Protein AF-A0A2W1BJ32-F1 (afdb_monomer_lite)

Organism: Helicoverpa armigera (NCBI:txid29058)

pLDDT: mean 81.57, std 15.97, range [34.69, 95.56]

Secondary structure (DSSP, 8-state):
-TTSS-HHHHT-HHHHHHHHHHHHHHHHHHHT---TT---HHHHHHHHHHHHHHHHHHHHHHTT-HHHHHHHHHHHHHHHHHTT--TTHHHHHHHHHHHTTSS-HHHHHHHHH---SSSTTHHHHHHHHHHHHHHH-SSSS----

Structure (mmCIF, N/CA/C/O backbone):
data_AF-A0A2W1BJ32-F1
#
_entry.id   AF-A0A2W1BJ32-F1
#
loop_
_atom_site.group_PDB
_atom_site.id
_atom_site.type_symbol
_atom_site.label_atom_id
_atom_site.label_alt_id
_atom_site.label_comp_id
_atom_site.label_asym_id
_atom_site.label_entity_id
_atom_site.label_seq_id
_atom_site.pdbx_PDB_ins_code
_atom_site.Cartn_x
_atom_site.Cartn_y
_atom_site.Cartn_z
_atom_site.occupancy
_atom_site.B_iso_or_equiv
_atom_site.auth_seq_id
_atom_site.auth_comp_id
_atom_site.auth_asym_id
_atom_site.auth_atom_id
_atom_site.pdbx_PDB_model_num
ATOM 1 N N . MET A 1 1 ? -12.466 14.622 -2.135 1.00 48.47 1 MET A N 1
ATOM 2 C CA . MET A 1 1 ? -13.134 13.329 -1.831 1.00 48.47 1 MET A CA 1
ATOM 3 C C . MET A 1 1 ? -14.075 13.388 -0.623 1.00 48.47 1 MET A C 1
ATOM 5 O O . MET A 1 1 ? -14.931 12.526 -0.499 1.00 48.47 1 MET A O 1
ATOM 9 N N . SER A 1 2 ? -14.006 14.423 0.217 1.00 48.16 2 SER A N 1
ATOM 10 C CA . SER A 1 2 ? -14.811 14.591 1.439 1.00 48.16 2 SER A CA 1
ATOM 11 C C . SER A 1 2 ? -16.313 14.854 1.231 1.00 48.16 2 SER A C 1
ATOM 13 O O . SER A 1 2 ? -17.068 14.706 2.185 1.00 48.16 2 SER A O 1
ATOM 15 N N . ALA A 1 3 ? -16.755 15.210 0.018 1.00 57.78 3 ALA A N 1
ATOM 16 C CA . ALA A 1 3 ? -18.158 15.533 -0.272 1.00 57.78 3 ALA A CA 1
ATOM 17 C C . ALA A 1 3 ? -19.011 14.336 -0.740 1.00 57.78 3 ALA A C 1
ATOM 19 O O . ALA A 1 3 ? -20.232 14.411 -0.674 1.00 57.78 3 ALA A O 1
ATOM 20 N N . ASN A 1 4 ? -18.392 13.235 -1.189 1.00 67.38 4 ASN A N 1
ATOM 21 C CA . ASN A 1 4 ? -19.109 12.161 -1.899 1.00 67.38 4 ASN A CA 1
ATOM 22 C C . ASN A 1 4 ? -19.207 10.841 -1.119 1.00 67.38 4 ASN A C 1
ATOM 24 O O . ASN A 1 4 ? -19.832 9.906 -1.608 1.00 67.38 4 ASN A O 1
ATOM 28 N N . VAL A 1 5 ? -18.574 10.735 0.056 1.00 70.88 5 VAL A N 1
ATOM 29 C CA . VAL A 1 5 ? -18.550 9.494 0.847 1.00 70.88 5 VAL A CA 1
ATOM 30 C C . VAL A 1 5 ? -18.911 9.791 2.300 1.00 70.88 5 VAL A C 1
ATOM 32 O O . VAL A 1 5 ? -18.235 10.579 2.980 1.00 70.88 5 VAL A O 1
ATOM 35 N N . GLU A 1 6 ? -19.966 9.136 2.784 1.00 78.06 6 GLU A N 1
ATOM 36 C CA . GLU A 1 6 ? -20.401 9.230 4.177 1.00 78.06 6 GLU A CA 1
ATOM 37 C C . GLU A 1 6 ? -19.269 8.845 5.153 1.00 78.06 6 GLU A C 1
ATOM 39 O O . GLU A 1 6 ? -18.462 7.959 4.855 1.00 78.06 6 GLU A O 1
ATOM 44 N N . PRO A 1 7 ? -19.174 9.493 6.330 1.00 73.88 7 PRO A N 1
ATOM 45 C CA . PRO A 1 7 ? -18.135 9.196 7.320 1.00 73.88 7 PRO A CA 1
ATOM 46 C C . PRO A 1 7 ? -18.116 7.729 7.775 1.00 73.88 7 PRO A C 1
ATOM 48 O O . PRO A 1 7 ? -17.045 7.166 7.979 1.00 73.88 7 PRO A O 1
ATOM 51 N N . SER A 1 8 ? -19.288 7.097 7.877 1.00 76.06 8 SER A N 1
ATOM 52 C CA . SER A 1 8 ? -19.454 5.685 8.249 1.00 76.06 8 SER A CA 1
ATOM 53 C C . SER A 1 8 ? -18.815 4.728 7.239 1.00 76.06 8 SER A C 1
ATOM 55 O O . SER A 1 8 ? -18.210 3.730 7.618 1.00 76.06 8 SER A O 1
ATOM 57 N N . VAL A 1 9 ? -18.891 5.055 5.947 1.00 76.31 9 VAL A N 1
ATOM 58 C CA . VAL A 1 9 ? -18.287 4.258 4.869 1.00 76.31 9 VAL A CA 1
ATOM 59 C C . VAL A 1 9 ? -16.766 4.413 4.865 1.00 76.31 9 VAL A C 1
ATOM 61 O O . VAL A 1 9 ? -16.053 3.447 4.608 1.00 76.31 9 VAL A O 1
ATOM 64 N N . ARG A 1 10 ? -16.250 5.597 5.221 1.00 74.56 10 ARG A N 1
ATOM 65 C CA . ARG A 1 10 ? -14.801 5.846 5.332 1.00 74.56 10 ARG A CA 1
ATOM 66 C C . ARG A 1 10 ? -14.126 5.031 6.438 1.00 74.56 10 ARG A C 1
ATOM 68 O O . ARG A 1 10 ? -12.946 4.736 6.318 1.00 74.56 10 ARG A O 1
ATOM 75 N N . GLN A 1 11 ? -14.873 4.642 7.469 1.00 79.88 11 GLN A N 1
ATOM 76 C CA . GLN A 1 11 ? -14.391 3.793 8.564 1.00 79.88 11 GLN A CA 1
ATOM 77 C C . GLN A 1 11 ? -14.562 2.290 8.284 1.00 79.88 11 GLN A C 1
ATOM 79 O O . GLN A 1 11 ? -14.287 1.458 9.143 1.00 79.88 11 GLN A O 1
ATOM 84 N N . ASN A 1 12 ? -15.025 1.911 7.091 1.00 86.88 12 ASN A N 1
ATOM 85 C CA . ASN A 1 12 ? -15.187 0.512 6.724 1.00 86.88 12 ASN A CA 1
ATOM 86 C C . ASN A 1 12 ? -13.878 -0.058 6.149 1.00 86.88 12 ASN A C 1
ATOM 88 O O . ASN A 1 12 ? -13.402 0.391 5.105 1.00 86.88 12 ASN A O 1
ATOM 92 N N . ALA A 1 13 ? -13.335 -1.099 6.785 1.00 85.75 13 ALA A N 1
ATOM 93 C CA . ALA A 1 13 ? -12.109 -1.765 6.340 1.00 85.75 13 ALA A CA 1
ATOM 94 C C . ALA A 1 13 ? -12.179 -2.261 4.881 1.00 85.75 13 ALA A C 1
ATOM 96 O O . ALA A 1 13 ? -11.205 -2.124 4.151 1.00 85.75 13 ALA A O 1
ATOM 97 N N . ALA A 1 14 ? -13.331 -2.755 4.413 1.00 86.75 14 ALA A N 1
ATOM 98 C CA . ALA A 1 14 ? -13.499 -3.198 3.027 1.00 86.75 14 ALA A CA 1
ATOM 99 C C . ALA A 1 14 ? -13.432 -2.032 2.028 1.00 86.75 14 ALA A C 1
ATOM 101 O O . ALA A 1 14 ? -12.859 -2.173 0.945 1.00 86.75 14 ALA A O 1
ATOM 102 N N . PHE A 1 15 ? -13.976 -0.865 2.394 1.00 88.38 15 PHE A N 1
ATOM 103 C CA . PHE A 1 15 ? -13.844 0.352 1.592 1.00 88.38 15 PHE A CA 1
ATOM 104 C C . PHE A 1 15 ? -12.380 0.792 1.514 1.00 88.38 15 PHE A C 1
ATOM 106 O O . PHE A 1 15 ? -11.869 1.021 0.419 1.00 88.38 15 PHE A O 1
ATOM 113 N N . VAL A 1 16 ? -11.694 0.847 2.659 1.00 89.94 16 VAL A N 1
ATOM 114 C CA . VAL A 1 16 ? -10.277 1.225 2.728 1.00 89.94 16 VAL A CA 1
ATOM 115 C C . VAL A 1 16 ? -9.411 0.266 1.920 1.00 89.94 16 VAL A C 1
ATOM 117 O O . VAL A 1 16 ? -8.637 0.717 1.079 1.00 89.94 16 VAL A O 1
ATOM 120 N N . SER A 1 17 ? -9.574 -1.046 2.101 1.00 90.19 17 SER A N 1
ATOM 121 C CA . SER A 1 17 ? -8.810 -2.036 1.341 1.00 90.19 17 SER A CA 1
ATOM 122 C C . SER A 1 17 ? -9.050 -1.912 -0.161 1.00 90.19 17 SER A C 1
ATOM 124 O O . SER A 1 17 ? -8.103 -1.992 -0.938 1.00 90.19 17 SER A O 1
ATOM 126 N N . THR A 1 18 ? -10.293 -1.654 -0.579 1.00 91.44 18 THR A N 1
ATOM 127 C CA . THR A 1 18 ? -10.619 -1.439 -1.996 1.00 91.44 18 THR A CA 1
ATOM 128 C C . THR A 1 18 ? -9.955 -0.172 -2.529 1.00 91.44 18 THR A C 1
ATOM 130 O O . THR A 1 18 ? -9.352 -0.200 -3.598 1.00 91.44 18 THR A O 1
ATOM 133 N N . LEU A 1 19 ? -10.016 0.937 -1.788 1.00 92.00 19 LEU A N 1
ATOM 134 C CA . LEU A 1 19 ? -9.396 2.193 -2.201 1.00 92.00 19 LEU A CA 1
ATOM 135 C C . LEU A 1 19 ? -7.874 2.060 -2.314 1.00 92.00 19 LEU A C 1
ATOM 137 O O . LEU A 1 19 ? -7.301 2.485 -3.313 1.00 92.00 19 LEU A O 1
ATOM 141 N N . VAL A 1 20 ? -7.226 1.448 -1.321 1.00 93.25 20 VAL A N 1
ATOM 142 C CA . VAL A 1 20 ? -5.774 1.220 -1.324 1.00 93.25 20 VAL A CA 1
ATOM 143 C C . VAL A 1 20 ? -5.374 0.318 -2.489 1.00 93.25 20 VAL A C 1
ATOM 145 O O . VAL A 1 20 ? -4.411 0.631 -3.184 1.00 93.25 20 VAL A O 1
ATOM 148 N N . ALA A 1 21 ? -6.132 -0.748 -2.764 1.00 92.50 21 ALA A N 1
ATOM 149 C CA . ALA A 1 21 ? -5.884 -1.613 -3.917 1.00 92.50 21 ALA A CA 1
ATOM 150 C C . ALA A 1 21 ? -6.022 -0.857 -5.250 1.00 92.50 21 ALA A C 1
ATOM 152 O O . ALA A 1 21 ? -5.179 -1.012 -6.128 1.00 92.50 21 ALA A O 1
ATOM 153 N N . LEU A 1 22 ? -7.031 0.010 -5.393 1.00 93.81 22 LEU A N 1
ATOM 154 C CA . LEU A 1 22 ? -7.209 0.840 -6.590 1.00 93.81 22 LEU A CA 1
ATOM 155 C C . LEU A 1 22 ? -6.070 1.846 -6.779 1.00 93.81 22 LEU A C 1
ATOM 157 O O . LEU A 1 22 ? -5.603 2.036 -7.901 1.00 93.81 22 LEU A O 1
ATOM 161 N N . VAL A 1 23 ? -5.614 2.484 -5.696 1.00 94.44 23 VAL A N 1
ATOM 162 C CA . VAL A 1 23 ? -4.447 3.375 -5.739 1.00 94.44 23 VAL A CA 1
ATOM 163 C C . VAL A 1 23 ? -3.207 2.585 -6.145 1.00 94.44 23 VAL A C 1
ATOM 165 O O . VAL A 1 23 ? -2.476 3.029 -7.024 1.00 94.44 23 VAL A O 1
ATOM 168 N N . ALA A 1 24 ? -2.992 1.404 -5.565 1.00 93.06 24 ALA A N 1
ATOM 169 C CA . ALA A 1 24 ? -1.838 0.573 -5.878 1.00 93.06 24 ALA A CA 1
ATOM 170 C C . ALA A 1 24 ? -1.831 0.104 -7.341 1.00 93.06 24 ALA A C 1
ATOM 172 O O . ALA A 1 24 ? -0.810 0.221 -8.018 1.00 93.06 24 ALA A O 1
ATOM 173 N N . GLU A 1 25 ? -2.982 -0.328 -7.859 1.00 93.19 25 GLU A N 1
ATOM 174 C CA . GLU A 1 25 ? -3.165 -0.687 -9.267 1.00 93.19 25 GLU A CA 1
ATOM 175 C C . GLU A 1 25 ? -2.888 0.501 -10.193 1.00 93.19 25 GLU A C 1
ATOM 177 O O . GLU A 1 25 ? -2.107 0.394 -11.140 1.00 93.19 25 GLU A O 1
ATOM 182 N N . HIS A 1 26 ? -3.472 1.664 -9.892 1.00 93.94 26 HIS A N 1
ATOM 183 C CA . HIS A 1 26 ? -3.272 2.870 -10.687 1.00 93.94 26 HIS A CA 1
ATOM 184 C C . HIS A 1 26 ? -1.803 3.305 -10.707 1.00 93.94 26 HIS A C 1
ATOM 186 O O . HIS A 1 26 ? -1.256 3.573 -11.776 1.00 93.94 26 HIS A O 1
ATOM 192 N N . VAL A 1 27 ? -1.158 3.351 -9.541 1.00 94.06 27 VAL A N 1
ATOM 193 C CA . VAL A 1 27 ? 0.237 3.778 -9.386 1.00 94.06 27 VAL A CA 1
ATOM 194 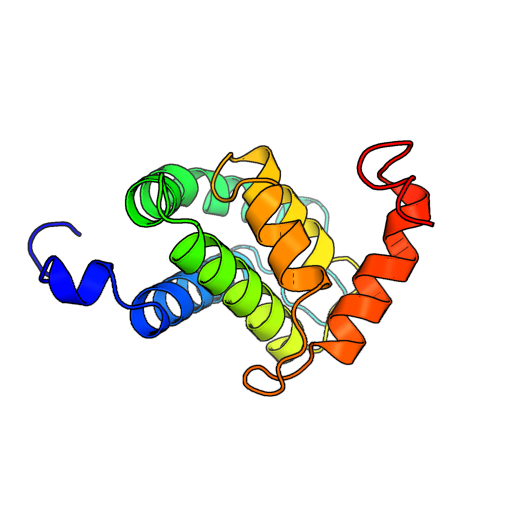C C . VAL A 1 27 ? 1.185 2.808 -10.093 1.00 94.06 27 VAL A C 1
ATOM 196 O O . VAL A 1 27 ? 2.006 3.244 -10.901 1.00 94.06 27 VAL A O 1
ATOM 199 N N . THR A 1 28 ? 1.046 1.497 -9.865 1.00 91.88 28 THR A N 1
ATOM 200 C CA . THR A 1 28 ? 1.879 0.474 -10.519 1.00 91.88 28 THR A CA 1
ATOM 201 C C . THR A 1 28 ? 1.676 0.472 -12.039 1.00 91.88 28 THR A C 1
ATOM 203 O O . THR A 1 28 ? 2.657 0.388 -12.788 1.00 91.88 28 THR A O 1
ATOM 206 N N . GLY A 1 29 ? 0.435 0.623 -12.513 1.00 90.56 29 GLY A N 1
ATOM 207 C CA . GLY A 1 29 ? 0.105 0.701 -13.937 1.00 90.56 29 GLY A CA 1
ATOM 208 C C . GLY A 1 29 ? 0.650 1.963 -14.612 1.00 90.56 29 GLY A C 1
ATOM 209 O O . GLY A 1 29 ? 1.340 1.869 -15.627 1.00 90.56 29 GLY A O 1
ATOM 210 N N . ALA A 1 30 ? 0.415 3.142 -14.029 1.00 91.75 30 ALA A N 1
ATOM 211 C CA . ALA A 1 30 ? 0.880 4.426 -14.564 1.00 91.75 30 ALA A CA 1
ATOM 212 C C . ALA A 1 30 ? 2.414 4.553 -14.553 1.00 91.75 30 ALA A C 1
ATOM 214 O O . ALA A 1 30 ? 3.008 5.161 -15.449 1.00 91.75 30 ALA A O 1
ATOM 215 N N . ALA A 1 31 ? 3.077 3.939 -13.573 1.00 90.56 31 ALA A N 1
ATOM 216 C CA . ALA A 1 31 ? 4.531 3.853 -13.523 1.00 90.56 31 ALA A CA 1
ATOM 217 C C . ALA A 1 31 ? 5.113 2.837 -14.524 1.00 90.56 31 ALA A C 1
ATOM 219 O O . ALA A 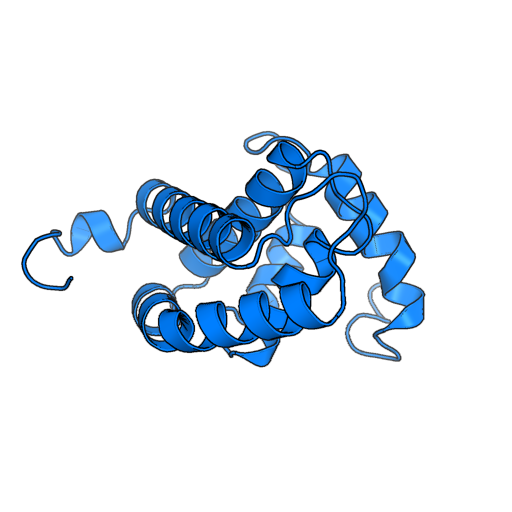1 31 ? 6.290 2.929 -14.878 1.00 90.56 31 ALA A O 1
ATOM 220 N N . GLY A 1 32 ? 4.314 1.877 -14.999 1.00 87.50 32 GLY A N 1
ATOM 221 C CA . GLY A 1 32 ? 4.800 0.733 -15.772 1.00 87.50 32 GLY A CA 1
ATOM 222 C C . GLY A 1 32 ? 5.632 -0.244 -14.930 1.00 87.50 32 GLY A C 1
ATOM 223 O O . GLY A 1 32 ? 6.503 -0.925 -15.464 1.00 87.50 32 GLY A O 1
ATOM 224 N N . ALA A 1 33 ? 5.394 -0.301 -13.615 1.00 85.75 33 ALA A N 1
ATOM 225 C CA . ALA A 1 33 ? 6.187 -1.078 -12.659 1.00 85.75 33 ALA A CA 1
ATOM 226 C C . ALA A 1 33 ? 5.670 -2.517 -12.427 1.00 85.75 33 ALA A C 1
ATOM 228 O O . ALA A 1 33 ? 6.303 -3.286 -11.701 1.00 85.75 33 ALA A O 1
ATOM 229 N N . GLY A 1 34 ? 4.538 -2.892 -13.036 1.00 76.88 34 GLY A N 1
ATOM 230 C CA . GLY A 1 34 ? 3.878 -4.197 -12.853 1.00 76.88 34 GLY A CA 1
ATOM 231 C C . GLY A 1 34 ? 4.311 -5.306 -13.823 1.00 76.88 34 GLY A C 1
ATOM 232 O O . GLY A 1 34 ? 3.789 -6.415 -13.760 1.00 76.88 34 GLY A O 1
ATOM 233 N N . GLY A 1 35 ? 5.234 -5.027 -14.749 1.00 69.69 35 GLY A N 1
ATOM 234 C CA . GLY A 1 35 ? 5.635 -5.976 -15.791 1.00 69.69 35 GLY A CA 1
ATOM 235 C C . GLY A 1 35 ? 6.413 -7.192 -15.266 1.00 69.69 35 GLY A C 1
ATOM 236 O O . GLY A 1 35 ? 7.251 -7.077 -14.372 1.00 69.69 35 GLY A O 1
ATOM 237 N N . ALA A 1 36 ? 6.209 -8.358 -15.893 1.00 61.12 36 ALA A N 1
ATOM 238 C CA . ALA A 1 36 ? 6.886 -9.618 -15.549 1.00 61.12 36 ALA A CA 1
ATOM 239 C C . ALA A 1 36 ? 8.426 -9.570 -15.677 1.00 61.12 36 ALA A C 1
ATOM 241 O O . ALA A 1 36 ? 9.121 -10.379 -15.068 1.00 61.12 36 ALA A O 1
ATOM 242 N N . GLY A 1 37 ? 8.965 -8.610 -16.440 1.00 63.66 37 GLY A N 1
ATOM 243 C CA . GLY A 1 37 ? 10.406 -8.350 -16.560 1.00 63.66 37 GLY A CA 1
ATOM 244 C C . GLY A 1 37 ? 11.019 -7.585 -15.381 1.00 63.66 37 GLY A C 1
ATOM 245 O O . GLY A 1 37 ? 12.221 -7.329 -15.387 1.00 63.66 37 GLY A O 1
ATOM 246 N N . GLY A 1 38 ? 10.214 -7.228 -14.375 1.00 67.31 38 GLY A N 1
ATOM 247 C CA . GLY A 1 38 ? 10.608 -6.314 -13.310 1.00 67.31 38 GLY A CA 1
ATOM 248 C C . GLY A 1 38 ? 10.527 -4.849 -13.747 1.00 67.31 38 GLY A C 1
ATOM 249 O O . GLY A 1 38 ? 10.509 -4.525 -14.933 1.00 67.31 38 GLY A O 1
ATOM 250 N N . ALA A 1 39 ? 10.452 -3.956 -12.764 1.00 80.94 39 ALA A N 1
ATOM 251 C CA . ALA A 1 39 ? 10.431 -2.518 -12.993 1.00 80.94 39 ALA A CA 1
ATOM 252 C C . ALA A 1 39 ? 11.860 -1.983 -13.150 1.00 80.94 39 ALA A C 1
ATOM 254 O O . ALA A 1 39 ? 12.722 -2.249 -12.307 1.00 80.94 39 ALA A O 1
ATOM 255 N N . ASP A 1 40 ? 12.106 -1.209 -14.206 1.00 87.81 40 ASP A N 1
ATOM 256 C CA . ASP A 1 40 ? 13.356 -0.466 -14.335 1.00 87.81 40 ASP A CA 1
ATOM 257 C C . ASP A 1 40 ? 13.421 0.696 -13.327 1.00 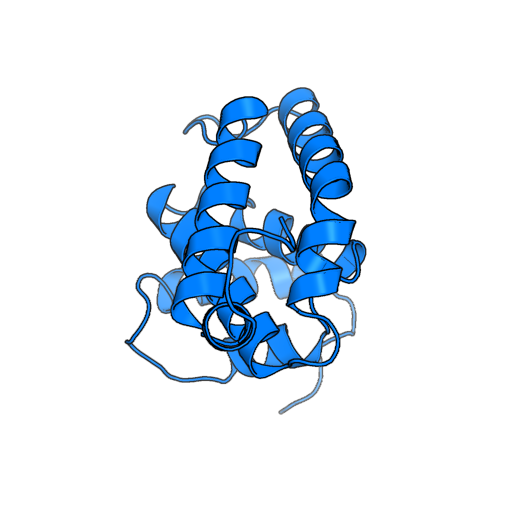87.81 40 ASP A C 1
ATOM 259 O O . ASP A 1 40 ? 12.426 1.086 -12.711 1.00 87.81 40 ASP A O 1
ATOM 263 N N . LYS A 1 41 ? 14.612 1.276 -13.151 1.00 89.06 41 LYS A N 1
ATOM 264 C CA . LYS A 1 41 ? 14.814 2.373 -12.195 1.00 89.06 41 LYS A CA 1
ATOM 265 C C . LYS A 1 41 ? 13.877 3.560 -12.463 1.00 89.06 41 LYS A C 1
ATOM 267 O O . LYS A 1 41 ? 13.373 4.152 -11.517 1.00 89.06 41 LYS A O 1
ATOM 272 N N . ALA A 1 42 ? 13.622 3.902 -13.725 1.00 91.38 42 ALA A N 1
ATOM 273 C CA . ALA A 1 42 ? 12.770 5.036 -14.074 1.00 91.38 42 ALA A CA 1
ATOM 274 C C . ALA A 1 42 ? 11.286 4.766 -13.772 1.00 91.38 42 ALA A C 1
ATOM 276 O O . ALA A 1 42 ? 10.548 5.691 -13.436 1.00 91.38 42 ALA A O 1
ATOM 277 N N . ALA A 1 43 ? 10.832 3.520 -13.895 1.00 91.19 43 ALA A N 1
ATOM 278 C CA . ALA A 1 43 ? 9.512 3.076 -13.468 1.00 91.19 43 ALA A CA 1
ATOM 279 C C . ALA A 1 43 ? 9.386 3.137 -11.942 1.00 91.19 43 ALA A C 1
ATOM 281 O O . ALA A 1 43 ? 8.392 3.649 -11.444 1.00 91.19 43 ALA A O 1
ATOM 282 N N . LEU A 1 44 ? 10.409 2.710 -11.196 1.00 91.38 44 LEU A N 1
ATOM 283 C CA . LEU A 1 44 ? 10.403 2.774 -9.729 1.00 91.38 44 LEU A CA 1
ATOM 284 C C . LEU A 1 44 ? 10.361 4.210 -9.185 1.00 91.38 44 LEU A C 1
ATOM 286 O O . LEU A 1 44 ? 9.612 4.483 -8.250 1.00 91.38 44 LEU A O 1
ATOM 290 N N . GLU A 1 45 ? 11.119 5.137 -9.776 1.00 93.25 45 GLU A N 1
ATOM 291 C CA . GLU A 1 45 ? 11.068 6.554 -9.382 1.00 93.25 45 GLU A CA 1
ATOM 292 C C . GLU A 1 45 ? 9.697 7.178 -9.688 1.00 93.25 45 GLU A C 1
ATOM 294 O O . GLU A 1 45 ? 9.164 7.936 -8.880 1.00 93.25 45 GLU A O 1
ATOM 299 N N . ARG A 1 46 ? 9.080 6.817 -10.824 1.00 93.88 46 ARG A N 1
ATOM 300 C CA . ARG A 1 46 ? 7.710 7.243 -11.152 1.00 93.88 46 ARG A CA 1
ATOM 301 C C . ARG A 1 46 ? 6.679 6.654 -10.192 1.00 93.88 46 ARG A C 1
ATOM 303 O O . ARG A 1 46 ? 5.785 7.377 -9.768 1.00 93.88 46 ARG A O 1
ATOM 310 N N . GLU A 1 47 ? 6.808 5.374 -9.840 1.00 93.88 47 GLU A N 1
ATOM 311 C CA . GLU A 1 47 ? 5.930 4.700 -8.872 1.00 93.88 47 GLU A CA 1
ATOM 312 C C . GLU A 1 47 ? 5.973 5.423 -7.522 1.00 93.88 47 GLU A C 1
ATOM 314 O O . GLU A 1 47 ? 4.930 5.783 -6.975 1.00 93.88 47 GLU A O 1
ATOM 319 N N . LYS A 1 48 ? 7.183 5.726 -7.039 1.00 93.50 48 LYS A N 1
ATOM 320 C CA . LYS A 1 48 ? 7.399 6.480 -5.804 1.00 93.50 48 LYS A CA 1
ATOM 321 C C . LYS A 1 48 ? 6.775 7.878 -5.864 1.00 93.50 48 LYS A C 1
ATOM 323 O O . LYS A 1 48 ? 6.016 8.227 -4.967 1.00 93.50 48 LYS A O 1
ATOM 328 N N . ALA A 1 49 ? 7.051 8.652 -6.916 1.00 95.06 49 ALA A N 1
ATOM 329 C CA . ALA A 1 49 ? 6.545 10.021 -7.050 1.00 95.06 49 ALA A CA 1
ATOM 330 C C . ALA A 1 49 ? 5.007 10.082 -7.119 1.00 95.06 49 ALA A C 1
ATOM 332 O O . ALA A 1 49 ? 4.384 10.976 -6.548 1.00 95.06 49 ALA A O 1
ATOM 333 N N . LEU A 1 50 ? 4.378 9.118 -7.800 1.00 95.56 50 LEU A N 1
ATOM 334 C CA . LEU A 1 50 ? 2.919 9.007 -7.828 1.00 95.56 50 LEU A CA 1
ATOM 335 C C . LEU A 1 50 ? 2.367 8.688 -6.438 1.00 95.56 50 LEU A C 1
ATOM 337 O O . LEU A 1 50 ? 1.399 9.309 -6.008 1.00 95.56 50 LEU A O 1
ATOM 341 N N . LEU A 1 51 ? 2.985 7.753 -5.717 1.00 94.44 51 LEU A N 1
ATOM 342 C CA . LEU A 1 51 ? 2.534 7.395 -4.378 1.00 94.44 51 LEU A CA 1
ATOM 343 C C . LEU A 1 51 ? 2.726 8.533 -3.368 1.00 94.44 51 LEU A C 1
ATOM 345 O O . LEU A 1 51 ? 1.840 8.754 -2.550 1.00 94.44 51 LEU A O 1
ATOM 349 N N . GLU A 1 52 ? 3.810 9.304 -3.467 1.00 95.19 52 GLU A N 1
ATOM 350 C CA . GLU A 1 52 ? 4.015 10.537 -2.691 1.00 95.19 52 GLU A CA 1
ATOM 351 C C . GLU A 1 52 ? 2.871 11.540 -2.900 1.00 95.19 52 GLU A C 1
ATOM 353 O O . GLU A 1 52 ? 2.412 12.160 -1.942 1.00 95.19 52 GLU A O 1
ATOM 358 N N . ALA A 1 53 ? 2.340 11.653 -4.122 1.00 95.38 53 ALA A N 1
ATOM 359 C CA . ALA A 1 53 ? 1.188 12.510 -4.402 1.00 95.38 53 ALA A CA 1
ATOM 360 C C . ALA A 1 53 ? -0.119 11.995 -3.765 1.00 95.38 53 ALA A C 1
ATOM 362 O O . ALA A 1 53 ? -0.985 12.796 -3.404 1.00 95.38 53 ALA A O 1
ATOM 363 N N . TYR A 1 54 ? -0.270 10.676 -3.600 1.00 93.94 54 TYR A N 1
ATOM 364 C CA . TYR A 1 54 ? -1.423 10.061 -2.930 1.00 93.94 54 TYR A CA 1
ATOM 365 C C . TYR A 1 54 ? -1.256 9.928 -1.410 1.00 93.94 54 TYR A C 1
ATOM 367 O O . TYR A 1 54 ? -2.260 9.758 -0.715 1.00 93.94 54 TYR A O 1
ATOM 375 N N . ALA A 1 55 ? -0.037 10.030 -0.876 1.00 92.81 55 ALA A N 1
ATOM 376 C CA . ALA A 1 55 ? 0.246 9.816 0.541 1.00 92.81 55 ALA A CA 1
ATOM 377 C C . ALA A 1 55 ? -0.615 10.688 1.474 1.00 92.81 55 ALA A C 1
ATOM 379 O O . ALA A 1 55 ? -1.261 10.106 2.341 1.00 92.81 55 ALA A O 1
ATOM 380 N N . PRO A 1 56 ? -0.786 12.013 1.260 1.00 94.00 56 PRO A N 1
ATOM 381 C CA . PRO A 1 56 ? -1.629 12.834 2.136 1.00 94.00 56 PRO A CA 1
ATOM 382 C C . PRO A 1 56 ? -3.082 12.352 2.211 1.00 94.00 56 PRO A C 1
ATOM 384 O O . PRO A 1 56 ? -3.741 12.484 3.240 1.00 94.00 56 PRO A O 1
ATOM 387 N N . LEU A 1 57 ? -3.593 11.782 1.115 1.00 92.44 57 LEU A N 1
ATOM 388 C CA . LEU A 1 57 ? -4.941 11.231 1.064 1.00 92.44 57 LEU A CA 1
ATOM 389 C C . LEU A 1 57 ? -5.053 9.925 1.849 1.00 92.44 57 LEU A C 1
ATOM 391 O O . LEU A 1 57 ? -6.044 9.718 2.548 1.00 92.44 57 LEU A O 1
ATOM 395 N N . LEU A 1 58 ? -4.061 9.046 1.708 1.00 93.00 58 LEU A N 1
ATOM 396 C CA . LEU A 1 58 ? -4.021 7.776 2.425 1.00 93.00 58 LEU A CA 1
ATOM 397 C C . LEU A 1 58 ? -3.823 8.015 3.923 1.00 93.00 58 LEU A C 1
ATOM 399 O O . LEU A 1 58 ? -4.592 7.485 4.717 1.00 93.00 58 LEU A O 1
ATOM 403 N N . THR A 1 59 ? -2.884 8.880 4.309 1.00 92.69 59 THR A N 1
ATOM 404 C CA . THR A 1 59 ? -2.659 9.258 5.708 1.00 92.69 59 THR A CA 1
ATOM 405 C C . THR A 1 59 ? -3.933 9.833 6.323 1.00 92.69 59 THR A C 1
ATOM 407 O O . THR A 1 59 ? -4.394 9.314 7.329 1.00 92.69 59 THR A O 1
ATOM 410 N N . ALA A 1 60 ? -4.611 10.782 5.668 1.00 91.19 60 ALA A N 1
ATOM 411 C CA . ALA A 1 60 ? -5.859 11.352 6.192 1.00 91.19 60 ALA A CA 1
ATOM 412 C C . ALA A 1 60 ? -7.003 10.330 6.386 1.00 91.19 60 ALA A C 1
ATOM 414 O O . ALA A 1 60 ? -7.956 10.602 7.117 1.00 91.19 60 ALA A O 1
ATOM 415 N N . LEU A 1 61 ? -6.955 9.178 5.708 1.00 89.12 61 LEU A N 1
ATOM 416 C CA . LEU A 1 61 ? -7.935 8.100 5.859 1.00 89.12 61 LEU A CA 1
ATOM 417 C C . LEU A 1 61 ? -7.558 7.104 6.967 1.00 89.12 61 LEU A C 1
ATOM 419 O O . LEU A 1 61 ? -8.445 6.490 7.558 1.00 89.12 61 LEU A O 1
ATOM 423 N N . LEU A 1 62 ? -6.260 6.917 7.207 1.00 93.06 62 LEU A N 1
ATOM 424 C CA . LEU A 1 62 ? -5.706 5.840 8.033 1.00 93.06 62 LEU A CA 1
ATOM 425 C C . LEU A 1 62 ? -5.156 6.317 9.386 1.00 93.06 62 LEU A C 1
ATOM 427 O O . LEU A 1 62 ? -4.990 5.510 10.305 1.00 93.06 62 LEU A O 1
ATOM 431 N N . GLU A 1 63 ? -4.855 7.607 9.510 1.00 91.38 63 GLU A N 1
ATOM 432 C CA . GLU A 1 63 ? -4.256 8.215 10.695 1.00 91.38 63 GLU A CA 1
ATOM 433 C C . GLU A 1 63 ? -5.108 7.952 11.945 1.00 91.38 63 GLU A C 1
ATOM 435 O O . GLU A 1 63 ? -6.329 8.141 11.957 1.00 91.38 63 GLU A O 1
ATOM 440 N N . GLY A 1 64 ? -4.462 7.456 13.006 1.00 88.75 64 GLY A N 1
ATOM 441 C CA . GLY A 1 64 ? -5.120 7.126 14.272 1.00 88.75 64 GLY A CA 1
ATOM 442 C C . GLY A 1 64 ? -6.092 5.939 14.211 1.00 88.75 64 GLY A C 1
ATOM 443 O O . GLY A 1 64 ? -6.847 5.726 15.160 1.00 88.75 64 GLY A O 1
ATOM 444 N N . GLN A 1 65 ? -6.105 5.162 13.120 1.00 92.75 65 GLN A N 1
ATOM 445 C CA . GLN A 1 65 ? -6.994 4.011 12.931 1.00 92.75 65 GLN A CA 1
ATOM 446 C C . GLN A 1 65 ? -6.200 2.721 12.637 1.00 92.75 65 GLN A C 1
ATOM 448 O O . GLN A 1 65 ? -6.142 2.273 11.488 1.00 92.75 65 GLN A O 1
ATOM 453 N N . PRO A 1 66 ? -5.650 2.040 13.665 1.00 90.88 66 PRO A N 1
ATOM 454 C CA . PRO A 1 66 ? -4.779 0.871 13.479 1.00 90.88 66 PRO A CA 1
ATOM 455 C C . PRO A 1 66 ? -5.419 -0.275 12.683 1.00 90.88 66 PRO A C 1
ATOM 457 O O . PRO A 1 66 ? -4.757 -0.982 11.928 1.00 90.88 66 PRO A O 1
ATOM 460 N N . HIS A 1 67 ? -6.733 -0.462 12.823 1.00 91.88 67 HIS A N 1
ATOM 461 C CA . HIS A 1 67 ? -7.464 -1.493 12.086 1.00 91.88 67 HIS A CA 1
ATOM 462 C C . HIS A 1 67 ? -7.581 -1.179 10.582 1.00 91.88 67 HIS A C 1
ATOM 464 O O . HIS A 1 67 ? -7.571 -2.103 9.769 1.00 91.88 67 HIS A O 1
ATOM 470 N N . LEU A 1 68 ? -7.649 0.103 10.201 1.00 93.56 68 LEU A N 1
ATOM 471 C CA . LEU A 1 68 ? -7.662 0.530 8.799 1.00 93.56 68 LEU A CA 1
ATOM 472 C C . LEU A 1 68 ? -6.259 0.475 8.194 1.00 93.56 68 LEU A C 1
ATOM 474 O O . LEU A 1 68 ? -6.114 0.052 7.051 1.00 93.56 68 LEU A O 1
ATOM 478 N N . GLN A 1 69 ? -5.225 0.826 8.966 1.00 93.81 69 GLN A N 1
ATOM 479 C CA . GLN A 1 69 ? -3.831 0.649 8.548 1.00 93.81 69 GLN A CA 1
ATOM 480 C C . GLN A 1 69 ? -3.528 -0.830 8.266 1.00 93.81 69 GLN A C 1
ATOM 482 O O . GLN A 1 69 ? -3.006 -1.168 7.207 1.00 93.81 69 GLN A O 1
ATOM 487 N N . LEU A 1 70 ? -3.960 -1.741 9.146 1.00 92.38 70 LEU A N 1
ATOM 488 C CA . LEU A 1 70 ? -3.857 -3.185 8.908 1.00 92.38 70 LEU A CA 1
ATOM 489 C C . LEU A 1 70 ? -4.594 -3.614 7.623 1.00 92.38 70 LEU A C 1
ATOM 491 O O . LEU A 1 70 ? -4.059 -4.382 6.821 1.00 92.38 70 LEU A O 1
ATOM 495 N N . ALA A 1 71 ? -5.800 -3.089 7.390 1.00 92.88 71 ALA A N 1
ATOM 496 C CA . ALA A 1 71 ? -6.565 -3.342 6.168 1.00 92.88 71 ALA A CA 1
ATOM 497 C C . ALA A 1 71 ? -5.849 -2.830 4.898 1.00 92.88 71 ALA A C 1
ATOM 499 O O . ALA A 1 71 ? -5.941 -3.463 3.841 1.00 92.88 71 ALA A O 1
ATOM 500 N N . ALA A 1 72 ? -5.103 -1.725 4.996 1.00 93.81 72 ALA A N 1
ATOM 501 C CA . ALA A 1 72 ? -4.266 -1.197 3.920 1.00 93.81 72 ALA A CA 1
ATOM 502 C C . ALA A 1 72 ? -3.052 -2.099 3.636 1.00 93.81 72 ALA A C 1
ATOM 504 O O . ALA A 1 72 ? -2.766 -2.395 2.474 1.00 93.81 72 ALA A O 1
ATOM 505 N N . VAL A 1 73 ? -2.384 -2.612 4.676 1.00 93.56 73 VAL A N 1
ATOM 506 C CA . VAL A 1 73 ? -1.281 -3.580 4.526 1.00 93.56 73 VAL A CA 1
ATOM 507 C C . VAL A 1 73 ? -1.773 -4.859 3.833 1.00 93.56 73 VAL A C 1
ATOM 509 O O . VAL A 1 73 ? -1.132 -5.345 2.895 1.00 93.56 73 VAL A O 1
ATOM 512 N N . TYR A 1 74 ? -2.953 -5.369 4.208 1.00 92.56 74 TYR A N 1
ATOM 513 C CA . TYR A 1 74 ? -3.581 -6.497 3.511 1.00 92.56 74 TYR A CA 1
ATOM 514 C C . TYR A 1 74 ? -3.926 -6.185 2.052 1.00 92.56 74 TYR A C 1
ATOM 516 O O . TYR A 1 74 ? -3.715 -7.032 1.183 1.00 92.56 74 TYR A O 1
ATOM 524 N N . ALA A 1 75 ? -4.406 -4.979 1.750 1.00 93.56 75 ALA A N 1
ATOM 525 C CA . ALA A 1 75 ? -4.688 -4.579 0.373 1.00 93.56 75 ALA A CA 1
ATOM 526 C C . ALA A 1 75 ? -3.426 -4.601 -0.502 1.00 93.56 75 ALA A C 1
ATOM 528 O O . ALA A 1 75 ? -3.462 -5.109 -1.622 1.00 93.56 75 ALA A O 1
ATOM 529 N N . VAL A 1 76 ? -2.287 -4.145 0.027 1.00 93.12 76 VAL A N 1
ATOM 530 C CA . VAL A 1 76 ? -0.991 -4.231 -0.664 1.00 93.12 76 VAL A CA 1
ATOM 531 C C . VAL A 1 76 ? -0.528 -5.680 -0.847 1.00 93.12 76 VAL A C 1
ATOM 533 O O . VAL A 1 76 ? -0.017 -6.031 -1.912 1.00 93.12 76 VAL A O 1
ATOM 536 N N . GLN A 1 77 ? -0.732 -6.552 0.147 1.00 91.31 77 GLN A N 1
ATOM 537 C CA . GLN A 1 77 ? -0.466 -7.987 -0.008 1.00 91.31 77 GLN A CA 1
ATOM 538 C C . GLN A 1 77 ? -1.260 -8.572 -1.181 1.00 91.31 77 GLN A C 1
ATOM 540 O O . GLN A 1 77 ? -0.700 -9.304 -2.000 1.00 91.31 77 GLN A O 1
ATOM 545 N N . VAL A 1 78 ? -2.557 -8.264 -1.248 1.00 91.44 78 VAL A N 1
ATOM 546 C CA . VAL A 1 78 ? -3.451 -8.743 -2.304 1.00 91.44 78 VAL A CA 1
ATOM 547 C C . VAL A 1 78 ? -3.035 -8.171 -3.662 1.00 91.44 78 VAL A C 1
ATOM 549 O O . VAL A 1 78 ? -2.961 -8.923 -4.631 1.00 91.44 78 VAL A O 1
ATOM 552 N N . HIS A 1 79 ? -2.656 -6.891 -3.734 1.00 91.88 79 HIS A N 1
ATOM 553 C CA . HIS A 1 79 ? -2.097 -6.264 -4.942 1.00 91.88 79 HIS A CA 1
ATOM 554 C C . HIS A 1 79 ? -0.865 -7.010 -5.471 1.00 91.88 79 HIS A C 1
ATOM 556 O O . HIS A 1 79 ? -0.791 -7.377 -6.647 1.00 91.88 79 HIS A O 1
ATOM 562 N N . ALA A 1 80 ? 0.084 -7.311 -4.583 1.00 89.81 80 ALA A N 1
ATOM 563 C CA . ALA A 1 80 ? 1.271 -8.076 -4.943 1.00 89.81 80 ALA A CA 1
ATOM 564 C C . ALA A 1 80 ? 0.918 -9.512 -5.375 1.00 89.81 80 ALA A C 1
ATOM 566 O O . ALA A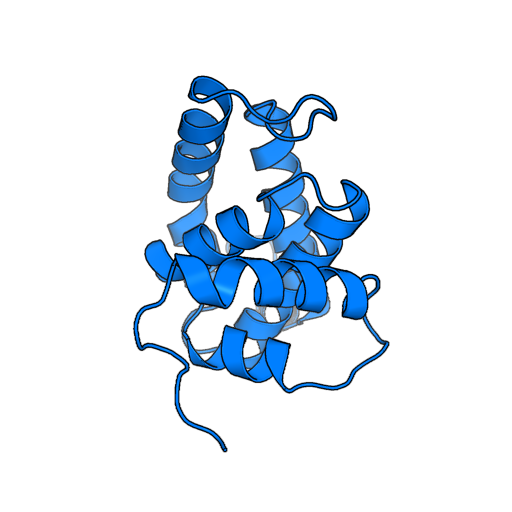 1 80 ? 1.487 -10.009 -6.346 1.00 89.81 80 ALA A O 1
ATOM 567 N N . HIS A 1 81 ? -0.055 -10.158 -4.725 1.00 88.62 81 HIS A N 1
ATOM 568 C CA . HIS A 1 81 ? -0.568 -11.471 -5.131 1.00 88.62 81 HIS A CA 1
ATOM 569 C C . HIS A 1 81 ? -1.188 -11.448 -6.540 1.00 88.62 81 HIS A C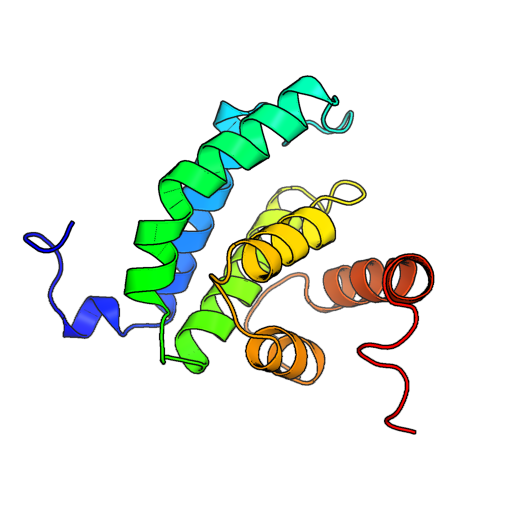 1
ATOM 571 O O . HIS A 1 81 ? -0.929 -12.350 -7.343 1.00 88.62 81 HIS A O 1
ATOM 577 N N . HIS A 1 82 ? -1.961 -10.408 -6.880 1.00 88.94 82 HIS A N 1
ATOM 578 C CA . HIS A 1 82 ? -2.512 -10.218 -8.229 1.00 88.94 82 HIS A CA 1
ATOM 579 C C . HIS A 1 82 ? -1.412 -10.127 -9.291 1.00 88.94 82 HIS A C 1
ATOM 581 O O . HIS A 1 82 ? -1.547 -10.711 -10.366 1.00 88.94 82 HIS A O 1
ATOM 587 N N . HIS A 1 83 ? -0.286 -9.506 -8.947 1.00 86.44 83 HIS A N 1
ATOM 588 C CA . HIS A 1 83 ? 0.900 -9.411 -9.798 1.00 86.44 83 HIS A CA 1
ATOM 589 C C . HIS A 1 83 ? 1.821 -10.643 -9.737 1.00 86.44 83 HIS A C 1
ATOM 591 O O . HIS A 1 83 ? 2.899 -10.624 -10.329 1.00 86.44 83 HIS A O 1
ATOM 597 N N . ARG A 1 84 ? 1.419 -11.727 -9.051 1.00 85.06 84 ARG A N 1
ATOM 598 C CA . ARG A 1 84 ? 2.227 -12.951 -8.844 1.00 85.06 84 ARG A CA 1
ATOM 599 C C . ARG A 1 84 ? 3.543 -12.700 -8.101 1.00 85.06 84 ARG A C 1
ATOM 601 O O . ARG A 1 84 ? 4.550 -13.350 -8.365 1.00 85.06 84 ARG A O 1
ATOM 608 N N . TYR A 1 85 ? 3.521 -11.747 -7.176 1.00 81.06 85 TYR A N 1
ATOM 609 C CA . TYR A 1 85 ? 4.643 -11.322 -6.348 1.00 81.06 85 TYR A CA 1
ATOM 610 C C . TYR A 1 85 ? 5.966 -11.113 -7.113 1.00 81.06 85 TYR A C 1
ATOM 612 O O . TYR A 1 85 ? 6.949 -11.824 -6.858 1.00 81.06 85 TYR A O 1
ATOM 620 N N . PRO A 1 86 ? 6.041 -10.110 -8.010 1.00 82.69 86 PRO A N 1
ATOM 621 C CA . PRO A 1 86 ? 7.287 -9.746 -8.671 1.00 82.69 86 PRO A CA 1
ATOM 622 C C . PRO A 1 86 ? 8.362 -9.445 -7.626 1.00 82.69 86 PRO A C 1
ATOM 624 O O . PRO A 1 86 ? 8.082 -8.850 -6.579 1.00 82.69 86 PRO A O 1
ATOM 627 N N . LYS A 1 87 ? 9.607 -9.844 -7.907 1.00 80.38 87 LYS A N 1
ATOM 628 C CA . LYS A 1 87 ? 10.708 -9.740 -6.943 1.00 80.38 87 LYS A CA 1
ATOM 629 C C . LYS A 1 87 ? 10.825 -8.312 -6.398 1.00 80.38 87 LYS A C 1
ATOM 631 O O . LYS A 1 87 ? 11.076 -7.368 -7.142 1.00 80.38 87 LYS A O 1
ATOM 636 N N . GLY A 1 88 ? 10.662 -8.173 -5.084 1.00 83.12 88 GLY A N 1
ATOM 637 C CA . GLY A 1 88 ? 10.805 -6.902 -4.374 1.00 83.12 88 GLY A CA 1
ATOM 638 C C . GLY A 1 88 ? 9.594 -5.967 -4.436 1.00 83.12 88 GLY A C 1
ATOM 639 O O . GLY A 1 88 ? 9.645 -4.926 -3.793 1.00 83.12 88 GLY A O 1
ATOM 640 N N . MET A 1 89 ? 8.506 -6.307 -5.139 1.00 88.19 89 MET A N 1
ATOM 641 C CA . MET A 1 89 ? 7.312 -5.452 -5.216 1.00 88.19 89 MET A CA 1
ATOM 642 C C . MET A 1 89 ? 6.628 -5.302 -3.855 1.00 88.19 89 MET A C 1
ATOM 644 O O . MET A 1 89 ? 6.418 -4.180 -3.408 1.00 88.19 89 MET A O 1
ATOM 648 N N . LEU A 1 90 ? 6.332 -6.414 -3.171 1.00 88.75 90 LEU A N 1
ATOM 649 C CA . LEU A 1 90 ? 5.659 -6.383 -1.867 1.00 88.75 90 LEU A CA 1
ATOM 650 C C . LEU A 1 90 ? 6.449 -5.556 -0.845 1.00 88.75 90 LEU A C 1
ATOM 652 O O . LEU A 1 90 ? 5.904 -4.659 -0.210 1.00 88.75 90 LEU A O 1
ATOM 656 N N . LEU A 1 91 ? 7.749 -5.836 -0.726 1.00 87.50 91 LEU A N 1
ATOM 657 C CA . LEU A 1 91 ? 8.615 -5.120 0.204 1.00 87.50 91 LEU A CA 1
ATOM 658 C C . LEU A 1 91 ? 8.715 -3.636 -0.142 1.00 87.50 91 LEU A C 1
ATOM 660 O O . LEU A 1 91 ? 8.636 -2.802 0.750 1.00 87.50 91 LEU A O 1
ATOM 664 N N . ARG A 1 92 ? 8.872 -3.301 -1.426 1.00 90.00 92 ARG A N 1
ATOM 665 C CA . ARG A 1 92 ? 8.936 -1.912 -1.880 1.00 90.00 92 ARG A CA 1
ATOM 666 C C . ARG A 1 92 ? 7.671 -1.146 -1.496 1.00 90.00 92 ARG A C 1
ATOM 668 O O . ARG A 1 92 ? 7.776 -0.053 -0.953 1.00 90.00 92 ARG A O 1
ATOM 675 N N . TRP A 1 93 ? 6.501 -1.748 -1.694 1.00 92.25 93 TRP A N 1
ATOM 676 C CA . TRP A 1 93 ? 5.232 -1.159 -1.274 1.00 92.25 93 TRP A CA 1
ATOM 677 C C . TRP A 1 93 ? 5.114 -1.017 0.249 1.00 92.25 93 TRP A C 1
ATOM 679 O O . TRP A 1 93 ? 4.673 0.028 0.721 1.00 92.25 93 TRP A O 1
ATOM 689 N N . PHE A 1 94 ? 5.556 -2.006 1.030 1.00 92.12 94 PHE A N 1
ATOM 690 C CA . PHE A 1 94 ? 5.602 -1.885 2.494 1.00 92.12 94 PHE A CA 1
ATOM 691 C C . PHE A 1 94 ? 6.527 -0.749 2.941 1.00 92.12 94 PHE A C 1
ATOM 693 O O . PHE A 1 94 ? 6.145 0.054 3.788 1.00 92.12 94 PHE A O 1
ATOM 700 N N . MET A 1 95 ? 7.708 -0.628 2.325 1.00 90.62 95 MET A N 1
ATOM 701 C CA . MET A 1 95 ? 8.633 0.473 2.591 1.00 90.62 95 MET A CA 1
ATOM 702 C C . MET A 1 95 ? 8.031 1.827 2.231 1.00 90.62 95 MET A C 1
ATOM 704 O O . MET A 1 95 ? 8.281 2.792 2.941 1.00 90.62 95 MET A O 1
ATOM 708 N N . TYR A 1 96 ? 7.241 1.925 1.161 1.00 91.94 96 TYR A N 1
ATOM 709 C CA . TYR A 1 96 ? 6.552 3.171 0.849 1.00 91.94 96 TYR A CA 1
ATOM 710 C C . TYR A 1 96 ? 5.519 3.539 1.911 1.00 91.94 96 TYR A C 1
ATOM 712 O O . TYR A 1 96 ? 5.533 4.672 2.380 1.00 91.94 96 TYR A O 1
ATOM 720 N N . LEU A 1 97 ? 4.664 2.596 2.319 1.00 91.94 97 LEU A N 1
ATOM 721 C CA . LEU A 1 97 ? 3.661 2.851 3.357 1.00 91.94 97 LEU A CA 1
ATOM 722 C C . LEU A 1 97 ? 4.299 3.264 4.691 1.00 91.94 97 LEU A C 1
ATOM 724 O O . LEU A 1 97 ? 3.760 4.129 5.374 1.00 91.94 97 LEU A O 1
ATOM 728 N N . TYR A 1 98 ? 5.446 2.675 5.033 1.00 91.31 98 TYR A N 1
ATOM 729 C CA . TYR A 1 98 ? 6.199 3.013 6.239 1.00 91.31 98 TYR A CA 1
ATOM 730 C C . TYR A 1 98 ? 6.916 4.370 6.124 1.00 91.31 98 TYR A C 1
ATOM 732 O O . TYR A 1 98 ? 6.709 5.252 6.949 1.00 91.31 98 TYR A O 1
ATOM 740 N N . ASN A 1 99 ? 7.726 4.578 5.078 1.00 89.94 99 ASN A N 1
ATOM 741 C CA . ASN A 1 99 ? 8.547 5.788 4.923 1.00 89.94 99 ASN A CA 1
ATOM 742 C C . ASN A 1 99 ? 7.723 7.058 4.680 1.00 89.94 99 ASN A C 1
ATOM 744 O O . ASN A 1 99 ? 8.198 8.150 4.970 1.00 89.94 99 ASN A O 1
ATOM 748 N N . LEU A 1 100 ? 6.533 6.921 4.090 1.00 91.44 100 LEU A N 1
ATOM 749 C CA . LEU A 1 100 ? 5.599 8.027 3.873 1.00 91.44 100 LEU A CA 1
ATOM 750 C C . LEU A 1 100 ? 4.643 8.221 5.058 1.00 91.44 100 LEU A C 1
ATOM 752 O O . LEU A 1 100 ? 3.691 8.985 4.933 1.00 91.44 100 LEU A O 1
ATOM 756 N N . GLU A 1 101 ? 4.870 7.510 6.169 1.00 92.06 101 GLU A N 1
ATOM 757 C CA . GLU A 1 101 ? 4.076 7.604 7.401 1.00 92.06 101 GLU A CA 1
ATOM 758 C C . GLU A 1 101 ? 2.572 7.360 7.156 1.00 92.06 101 GLU A C 1
ATOM 760 O O . GLU A 1 101 ? 1.697 7.947 7.788 1.00 92.06 101 GLU A O 1
ATOM 765 N N . VAL A 1 102 ? 2.255 6.483 6.197 1.00 92.81 102 VAL A N 1
ATOM 766 C CA . VAL A 1 102 ? 0.876 6.092 5.867 1.00 92.81 102 VAL A CA 1
ATOM 767 C C . VAL A 1 102 ? 0.384 4.999 6.817 1.00 92.81 102 VAL A C 1
ATOM 769 O O . VAL A 1 102 ? -0.801 4.943 7.145 1.00 92.81 102 VAL A O 1
ATOM 772 N N . CYS A 1 103 ? 1.280 4.101 7.231 1.00 92.56 103 CYS A N 1
ATOM 773 C CA . CYS A 1 103 ? 1.012 3.049 8.208 1.00 92.56 103 CYS A CA 1
ATOM 774 C C . CYS A 1 103 ? 2.117 3.025 9.264 1.00 92.56 103 CYS A C 1
ATOM 776 O O . CYS A 1 103 ? 3.300 3.096 8.933 1.00 92.56 103 CYS A O 1
ATOM 778 N N . GLU A 1 104 ? 1.722 2.863 10.521 1.00 90.25 104 GLU A N 1
ATOM 779 C CA . GLU A 1 104 ? 2.632 2.727 11.651 1.00 90.25 104 GLU A CA 1
ATOM 780 C C . GLU A 1 104 ? 3.226 1.315 11.720 1.00 90.25 104 GLU A C 1
ATOM 782 O O . GLU A 1 104 ? 2.688 0.354 11.161 1.00 90.25 104 GLU A O 1
ATOM 787 N N . GLU A 1 105 ? 4.329 1.171 12.456 1.00 87.62 105 GLU A N 1
ATOM 788 C CA . GLU A 1 105 ? 5.019 -0.109 12.652 1.00 87.62 105 GLU A CA 1
ATOM 789 C C . GLU A 1 105 ? 4.088 -1.214 13.187 1.00 87.62 105 GLU A C 1
ATOM 791 O O . GLU A 1 105 ? 4.131 -2.353 12.709 1.00 87.62 105 GLU A O 1
ATOM 796 N N . ASP A 1 106 ? 3.187 -0.861 14.112 1.00 87.75 106 ASP A N 1
ATOM 797 C CA . ASP A 1 106 ? 2.221 -1.784 14.722 1.00 87.75 106 ASP A CA 1
ATOM 798 C C . ASP A 1 106 ? 1.323 -2.470 13.678 1.00 87.75 106 ASP A C 1
ATOM 800 O O . ASP A 1 106 ? 1.010 -3.656 13.795 1.00 87.75 106 ASP A O 1
ATOM 804 N N . ALA A 1 107 ? 0.962 -1.778 12.592 1.00 90.06 107 ALA A N 1
ATOM 805 C CA . ALA A 1 107 ? 0.151 -2.367 11.528 1.00 90.06 107 ALA A CA 1
ATOM 806 C C . ALA A 1 107 ? 0.884 -3.517 10.814 1.00 90.06 107 ALA A C 1
ATOM 808 O O . ALA A 1 107 ? 0.276 -4.547 10.506 1.00 90.06 107 ALA A O 1
ATOM 809 N N . PHE A 1 108 ? 2.194 -3.378 10.586 1.00 88.12 108 PHE A N 1
ATOM 810 C CA . PHE A 1 108 ? 3.019 -4.413 9.955 1.00 88.12 108 PHE A CA 1
ATOM 811 C C . PHE A 1 108 ? 3.289 -5.589 10.898 1.00 88.12 108 PHE A C 1
ATOM 813 O O . PHE A 1 108 ? 3.261 -6.744 10.462 1.00 88.12 108 PHE A O 1
ATOM 820 N N . LEU A 1 109 ? 3.509 -5.307 12.185 1.00 86.31 109 LEU A N 1
ATOM 821 C CA . LEU A 1 109 ? 3.619 -6.317 13.240 1.00 86.31 109 LEU A CA 1
ATOM 822 C C . LEU A 1 109 ? 2.362 -7.175 13.321 1.00 86.31 109 LEU A C 1
ATOM 824 O O . LEU A 1 109 ? 2.423 -8.395 13.166 1.00 86.31 109 LEU A O 1
ATOM 828 N N . ARG A 1 110 ? 1.207 -6.523 13.463 1.00 87.50 110 ARG A N 1
ATOM 829 C CA . ARG A 1 110 ? -0.087 -7.199 13.526 1.00 87.50 110 ARG A CA 1
ATOM 830 C C . ARG A 1 110 ? -0.359 -7.992 12.261 1.00 87.50 110 ARG A C 1
ATOM 832 O O . ARG A 1 110 ? -0.773 -9.137 12.355 1.00 87.50 110 ARG A O 1
ATOM 839 N N . TRP A 1 111 ? -0.070 -7.443 11.081 1.00 90.31 111 TRP A N 1
ATOM 840 C CA . TRP A 1 111 ? -0.193 -8.186 9.825 1.00 90.31 111 TRP A CA 1
ATOM 841 C C . TRP A 1 111 ? 0.641 -9.476 9.822 1.00 90.31 111 TRP A C 1
ATOM 843 O O . TRP A 1 111 ? 0.160 -10.521 9.369 1.00 90.31 111 TRP A O 1
ATOM 853 N N . ARG A 1 112 ? 1.874 -9.421 10.343 1.00 84.44 112 ARG A N 1
ATOM 854 C CA . ARG A 1 112 ? 2.796 -10.562 10.407 1.00 84.44 112 ARG A CA 1
ATOM 855 C C . ARG A 1 112 ? 2.328 -11.639 11.386 1.00 84.44 112 ARG A C 1
ATOM 857 O O . ARG A 1 112 ? 2.468 -12.821 11.075 1.00 84.44 112 ARG A O 1
ATOM 864 N N . GLU A 1 113 ? 1.845 -11.234 12.556 1.00 84.12 113 GLU A N 1
ATOM 865 C CA . GLU A 1 113 ? 1.430 -12.134 13.641 1.00 84.12 113 GLU A CA 1
ATOM 866 C C . GLU A 1 113 ? 0.029 -12.708 13.447 1.00 84.12 113 GLU A C 1
ATOM 868 O O . GLU A 1 113 ? -0.249 -13.822 13.888 1.00 84.12 113 GLU A O 1
ATOM 873 N N . ASP A 1 114 ? -0.846 -11.959 12.779 1.00 83.44 114 ASP A N 1
ATOM 874 C CA . ASP A 1 114 ? -2.220 -12.367 12.536 1.00 83.44 114 ASP A CA 1
ATOM 875 C C . ASP A 1 114 ? -2.251 -13.678 11.731 1.00 83.44 114 ASP A C 1
ATOM 877 O O . ASP A 1 114 ? -1.487 -13.880 10.784 1.00 83.44 114 ASP A O 1
ATOM 881 N N . VAL A 1 115 ? -3.147 -14.594 12.076 1.00 76.81 115 VAL A N 1
ATOM 882 C CA . VAL A 1 115 ? -3.325 -15.862 11.362 1.00 76.81 115 VAL A CA 1
ATOM 883 C C . VAL A 1 115 ? -4.746 -15.866 10.836 1.00 76.81 115 VAL A C 1
ATOM 885 O O . VAL A 1 115 ? -5.689 -16.221 11.534 1.00 76.81 115 VAL A O 1
ATOM 888 N N . THR A 1 116 ? -4.888 -15.428 9.590 1.00 78.19 116 THR A N 1
ATOM 889 C CA . THR A 1 116 ? -6.174 -15.318 8.906 1.00 78.19 116 THR A CA 1
ATOM 890 C C . THR A 1 116 ? -6.053 -15.834 7.478 1.00 78.19 116 THR A C 1
ATOM 892 O O . THR A 1 116 ? -5.044 -15.613 6.802 1.00 78.19 116 THR A O 1
ATOM 895 N N . ASP A 1 117 ? -7.092 -16.528 7.032 1.00 74.00 117 ASP A N 1
ATOM 896 C CA . ASP A 1 117 ? -7.316 -17.014 5.673 1.00 74.00 117 ASP A CA 1
ATOM 897 C C . ASP A 1 117 ? -8.253 -16.094 4.868 1.00 74.00 117 ASP A C 1
ATOM 899 O O . ASP A 1 117 ? -8.542 -16.369 3.705 1.00 74.00 117 ASP A O 1
ATOM 903 N N . ALA A 1 118 ? -8.675 -14.963 5.448 1.00 78.62 118 ALA A N 1
ATOM 904 C CA . ALA A 1 118 ? -9.572 -14.002 4.809 1.00 78.62 118 ALA A CA 1
ATOM 905 C C . ALA A 1 118 ? -8.974 -13.335 3.555 1.00 78.62 118 ALA A C 1
ATOM 907 O O . ALA A 1 118 ? -9.718 -12.843 2.707 1.00 78.62 118 ALA A O 1
ATOM 908 N N . TYR A 1 119 ? -7.641 -13.318 3.426 1.00 80.38 119 TYR A N 1
ATOM 909 C CA . TYR A 1 119 ? -6.932 -12.686 2.314 1.00 80.38 119 TYR A CA 1
ATOM 910 C C . TYR A 1 119 ? -5.970 -13.671 1.633 1.00 80.38 119 TYR A C 1
ATOM 912 O O . TYR A 1 119 ? -5.150 -14.301 2.311 1.00 80.38 119 TYR A O 1
ATOM 920 N N . PRO A 1 120 ? -5.997 -13.781 0.293 1.00 83.06 120 PRO A N 1
ATOM 921 C CA . PRO A 1 120 ? -5.128 -14.698 -0.435 1.00 83.06 120 PRO A CA 1
ATOM 922 C C . PRO A 1 120 ? -3.650 -14.287 -0.352 1.00 83.06 120 PRO A C 1
ATOM 924 O O . PRO A 1 120 ? -3.311 -13.114 -0.179 1.00 83.06 120 PRO A O 1
ATOM 927 N N . GLY A 1 121 ? -2.754 -15.266 -0.505 1.00 79.88 121 GLY A N 1
ATOM 928 C CA . GLY A 1 121 ? -1.316 -15.032 -0.676 1.00 79.88 121 GLY A CA 1
ATOM 929 C C . GLY A 1 121 ? -0.516 -14.761 0.606 1.00 79.88 121 GLY A C 1
ATOM 930 O O . GLY A 1 121 ? 0.697 -14.576 0.534 1.00 79.88 121 GLY A O 1
ATOM 931 N N . LYS A 1 122 ? -1.131 -14.803 1.798 1.00 81.50 122 LYS A N 1
ATOM 932 C CA . LYS A 1 122 ? -0.435 -14.507 3.067 1.00 81.50 122 LYS A CA 1
ATOM 933 C C . LYS A 1 122 ? 0.823 -15.360 3.292 1.00 81.50 122 LYS A C 1
ATOM 935 O O . LYS A 1 122 ? 1.858 -14.839 3.701 1.00 81.50 122 LYS A O 1
ATOM 940 N N . GLY A 1 123 ? 0.770 -16.656 2.978 1.00 79.06 123 GLY A N 1
ATOM 941 C CA . GLY A 1 123 ? 1.923 -17.558 3.105 1.00 79.06 123 GLY A CA 1
ATOM 942 C C . GLY A 1 123 ? 3.111 -17.167 2.214 1.00 79.06 123 GLY A C 1
ATOM 943 O O . GLY A 1 123 ? 4.246 -17.102 2.693 1.00 79.06 123 GLY A O 1
ATOM 944 N N . GLU A 1 124 ? 2.849 -16.851 0.943 1.00 80.38 124 GLU A N 1
ATOM 945 C CA . GLU A 1 124 ? 3.855 -16.396 -0.029 1.00 80.38 124 GLU A CA 1
ATOM 946 C C . GLU A 1 124 ? 4.414 -15.019 0.340 1.00 80.38 124 GLU A C 1
ATOM 948 O O . GLU A 1 124 ? 5.627 -14.805 0.305 1.00 80.38 124 GLU A O 1
ATOM 953 N N . ALA A 1 125 ? 3.543 -14.106 0.773 1.00 79.69 125 ALA A N 1
ATOM 954 C CA . ALA A 1 125 ? 3.923 -12.781 1.239 1.00 79.69 125 ALA A CA 1
ATOM 955 C C . ALA A 1 125 ? 4.871 -12.850 2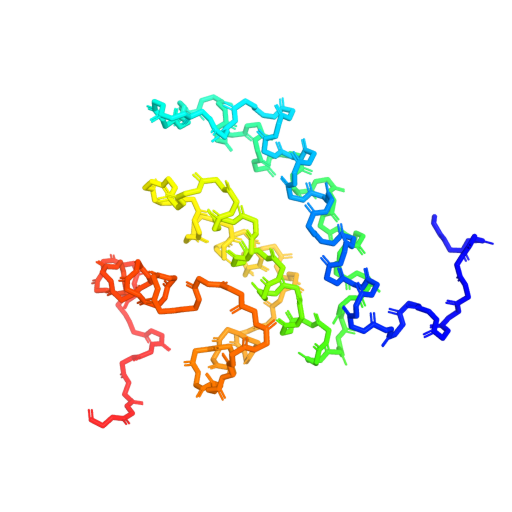.440 1.00 79.69 125 ALA A C 1
ATOM 957 O O . ALA A 1 125 ? 5.916 -12.200 2.445 1.00 79.69 125 ALA A O 1
ATOM 958 N N . LEU A 1 126 ? 4.559 -13.692 3.430 1.00 79.00 126 LEU A N 1
ATOM 959 C CA . LEU A 1 126 ? 5.434 -13.920 4.576 1.00 79.00 126 LEU A CA 1
ATOM 960 C C . LEU A 1 126 ? 6.758 -14.583 4.168 1.00 79.00 126 LEU A C 1
ATOM 962 O O . LEU A 1 126 ? 7.786 -14.309 4.783 1.00 79.00 126 LEU A O 1
ATOM 966 N N . PHE A 1 127 ? 6.768 -15.447 3.148 1.00 77.44 127 PHE A N 1
ATOM 967 C CA . PHE A 1 127 ? 8.005 -16.021 2.610 1.00 77.44 127 PHE A CA 1
ATOM 968 C C . PHE A 1 127 ? 8.890 -14.947 1.958 1.00 77.44 127 PHE A C 1
ATOM 970 O O . PHE A 1 127 ? 10.071 -14.852 2.288 1.00 77.44 127 PHE A O 1
ATOM 977 N N . GLN A 1 128 ? 8.319 -14.072 1.123 1.00 69.00 128 GLN A N 1
ATOM 978 C CA . GLN A 1 128 ? 9.062 -12.956 0.529 1.00 69.00 128 GLN A CA 1
ATOM 979 C C . GLN A 1 128 ? 9.540 -11.940 1.574 1.00 69.00 128 GLN A C 1
ATOM 981 O O . GLN A 1 128 ? 10.684 -11.492 1.503 1.00 69.00 128 GLN A O 1
ATOM 986 N N . ALA A 1 129 ? 8.709 -11.617 2.570 1.00 63.88 129 ALA A N 1
ATOM 987 C CA . ALA A 1 129 ? 9.087 -10.729 3.666 1.00 63.88 129 ALA A CA 1
ATOM 988 C C . ALA A 1 129 ? 10.231 -11.324 4.505 1.00 63.88 129 ALA A C 1
ATOM 990 O O . ALA A 1 129 ? 11.203 -10.626 4.786 1.00 63.88 129 ALA A O 1
ATOM 991 N N . ARG A 1 130 ? 10.179 -12.626 4.834 1.00 59.94 130 ARG A N 1
ATOM 992 C CA . ARG A 1 130 ? 11.241 -13.328 5.582 1.00 59.94 130 ARG A CA 1
ATOM 993 C C . ARG A 1 130 ? 12.568 -13.384 4.831 1.00 59.94 130 ARG A C 1
ATOM 995 O O . ARG A 1 130 ? 13.610 -13.176 5.445 1.00 59.94 130 ARG A O 1
ATOM 1002 N N . CYS A 1 131 ? 12.548 -13.626 3.521 1.00 49.72 131 CYS A N 1
ATOM 1003 C CA . CYS A 1 131 ? 13.775 -13.696 2.725 1.00 49.72 131 CYS A CA 1
ATOM 1004 C C . CYS A 1 131 ? 14.508 -12.348 2.597 1.00 49.72 131 CYS A C 1
ATOM 1006 O O . CYS A 1 131 ? 15.700 -12.355 2.302 1.00 49.72 131 CYS A O 1
ATOM 1008 N N . VAL A 1 132 ? 13.844 -11.207 2.838 1.00 43.97 132 VAL A N 1
ATOM 1009 C CA . VAL A 1 132 ? 14.478 -9.871 2.791 1.00 43.97 132 VAL A CA 1
ATOM 1010 C C . VAL A 1 132 ? 14.642 -9.216 4.176 1.00 43.97 132 VAL A C 1
ATOM 1012 O O . VAL A 1 132 ? 15.454 -8.307 4.337 1.00 43.97 132 VAL A O 1
ATOM 1015 N N . TYR A 1 133 ? 13.977 -9.738 5.208 1.00 46.38 133 TYR A N 1
ATOM 1016 C CA . TYR A 1 133 ? 14.106 -9.322 6.614 1.00 46.38 133 TYR A CA 1
ATOM 1017 C C . TYR A 1 133 ? 15.548 -9.381 7.158 1.00 46.38 133 TYR A C 1
ATOM 1019 O O . TYR A 1 133 ? 15.921 -8.590 8.019 1.00 46.38 133 TYR A O 1
ATOM 1027 N N . ILE A 1 134 ? 16.378 -10.288 6.629 1.00 44.34 134 ILE A N 1
ATOM 1028 C CA . ILE A 1 134 ? 17.800 -10.422 7.001 1.00 44.34 134 ILE A CA 1
ATOM 1029 C C . ILE A 1 134 ? 18.666 -9.330 6.340 1.00 44.34 134 ILE A C 1
ATOM 1031 O O . ILE A 1 134 ? 19.741 -9.011 6.838 1.00 44.34 134 ILE A O 1
ATOM 1035 N N . ALA A 1 135 ? 18.213 -8.734 5.231 1.00 38.00 135 ALA A N 1
ATOM 1036 C CA . ALA A 1 135 ? 19.032 -7.842 4.409 1.00 38.00 135 ALA A CA 1
ATOM 1037 C C . ALA A 1 135 ? 18.791 -6.342 4.657 1.00 38.00 135 ALA A C 1
ATOM 1039 O O . ALA A 1 135 ? 19.709 -5.554 4.444 1.00 38.00 135 ALA A O 1
ATOM 1040 N N . CYS A 1 136 ? 17.591 -5.930 5.090 1.00 40.06 136 CYS A N 1
ATOM 1041 C CA . CYS A 1 136 ? 17.244 -4.502 5.205 1.00 40.06 136 CYS A CA 1
ATOM 1042 C C . CYS A 1 136 ? 17.117 -3.965 6.637 1.00 40.06 136 CYS A C 1
ATOM 1044 O O . CYS A 1 136 ? 17.226 -2.758 6.827 1.00 40.06 136 CYS A O 1
ATOM 1046 N N . THR A 1 137 ? 16.925 -4.813 7.648 1.00 44.81 137 THR A N 1
ATOM 1047 C CA . THR A 1 137 ? 16.733 -4.367 9.036 1.00 44.81 137 THR A CA 1
ATOM 1048 C C . THR A 1 137 ? 17.752 -5.021 9.952 1.00 44.81 137 THR A C 1
ATOM 1050 O O . THR A 1 137 ? 17.472 -6.030 10.596 1.00 44.81 137 THR A O 1
ATOM 1053 N N . GLY A 1 138 ? 18.931 -4.417 10.061 1.00 43.06 138 GLY A N 1
ATOM 1054 C CA . GLY A 1 138 ? 19.794 -4.620 11.221 1.00 43.06 138 GLY A CA 1
ATOM 1055 C C . GLY A 1 138 ? 19.173 -4.008 12.483 1.00 43.06 138 GLY A C 1
ATOM 1056 O O . GLY A 1 138 ? 19.722 -3.045 13.001 1.00 43.06 138 GLY A O 1
ATOM 1057 N N . GLY A 1 139 ? 18.038 -4.542 12.958 1.00 47.16 139 GLY A N 1
ATOM 1058 C CA . GLY A 1 139 ? 17.580 -4.300 14.333 1.00 47.16 139 GLY A CA 1
ATOM 1059 C C . GLY A 1 139 ? 16.195 -3.691 14.581 1.00 47.16 139 GLY A C 1
ATOM 1060 O O . GLY A 1 139 ? 16.021 -3.150 15.662 1.00 47.16 139 GLY A O 1
ATOM 1061 N N . LEU A 1 140 ? 15.206 -3.772 13.677 1.00 47.19 140 LEU A N 1
ATOM 1062 C CA . LEU A 1 140 ? 13.817 -3.389 14.039 1.00 47.19 140 LEU A CA 1
ATOM 1063 C C . LEU A 1 140 ? 12.912 -4.561 14.459 1.00 47.19 140 LEU A C 1
ATOM 1065 O O . LEU A 1 140 ? 11.885 -4.338 15.074 1.00 47.19 140 LEU A O 1
ATOM 1069 N N . PHE A 1 141 ? 13.297 -5.816 14.204 1.00 46.34 141 PHE A N 1
ATOM 1070 C CA . PHE A 1 141 ? 12.484 -6.989 14.579 1.00 46.34 141 PHE A CA 1
ATOM 1071 C C . PHE A 1 141 ? 13.307 -8.201 15.026 1.00 46.34 141 PHE A C 1
ATOM 1073 O O . PHE A 1 141 ? 12.881 -9.351 14.889 1.00 46.34 141 PHE A O 1
ATOM 1080 N N . ALA A 1 142 ? 14.509 -7.946 15.536 1.00 41.59 142 ALA A N 1
ATOM 1081 C CA . ALA A 1 142 ? 15.348 -8.950 16.166 1.00 41.59 142 ALA A CA 1
ATOM 1082 C C . ALA A 1 142 ? 15.230 -8.809 17.687 1.00 41.59 142 ALA A C 1
ATOM 1084 O O . ALA A 1 142 ? 16.129 -8.278 18.309 1.00 41.59 142 ALA A O 1
ATOM 1085 N N . GLU A 1 143 ? 14.093 -9.205 18.261 1.00 34.69 143 GLU A N 1
ATOM 1086 C CA . GLU A 1 143 ? 14.052 -10.045 19.467 1.00 34.69 143 GLU A CA 1
ATOM 1087 C C . GLU A 1 143 ? 12.604 -10.327 19.869 1.00 34.69 143 GLU A C 1
ATOM 1089 O O . GLU A 1 143 ? 11.806 -9.443 20.162 1.00 34.69 143 GLU A O 1
ATOM 1094 N N . GLY A 1 144 ? 12.274 -11.614 19.831 1.00 43.84 144 GLY A N 1
ATOM 1095 C CA . GLY A 1 144 ? 10.960 -12.158 20.153 1.00 43.84 144 GLY A CA 1
ATOM 1096 C C . GLY A 1 144 ? 10.927 -13.687 20.225 1.00 43.84 144 GLY A C 1
ATOM 1097 O O . GLY A 1 144 ? 9.839 -14.254 20.292 1.00 43.84 144 GLY A O 1
ATOM 1098 N N . ARG A 1 145 ? 12.088 -14.354 20.159 1.00 34.75 145 ARG A N 1
ATOM 1099 C CA . ARG A 1 145 ? 12.530 -15.529 20.931 1.00 34.75 145 ARG A CA 1
ATOM 1100 C C . ARG A 1 145 ? 13.791 -16.123 20.321 1.00 34.75 145 ARG A C 1
ATOM 1102 O O . ARG A 1 145 ? 13.872 -16.145 19.074 1.00 34.75 145 ARG A O 1
#

InterPro domains:
  IPR003307 W2 domain [PF02020] (69-129)
  IPR003307 W2 domain [PS51363] (1-145)
  IPR003307 W2 domain [SM00515] (55-131)
  IPR016024 Armadillo-type fold [SSF48371] (11-111)

Sequence (145 aa):
MSANVEPSVRQNAAFVSTLVALVAEHVTGAAGAGGAGGADKAALEREKALLEAYAPLLTALLEGQPHLQLAAVYAVQVHAHHHRYPKGMLLRWFMYLYNLEVCEEDAFLRWREDVTDAYPGKGEALFQARCVYIACTGGLFAEGR

Radius of gyration: 14.95 Å; chains: 1; bounding box: 40×33×38 Å

Foldseek 3Di:
DVPPDDPVLLLDLVSLLVVLLVLLCCLCVVLVQLDLVGHDPSSLVSSLVSVLVCLVVLQVSCPPPLSSLLSSLLSLQLSCVVSVNRQCSSVSVVCSCDVSVSHDPVSVVCLLPDDDPPGPDSVVSNVSCVVCVVPPDPDPPPDDD